Protein AF-A0A813G8Q8-F1 (afdb_monomer_lite)

pLDDT: mean 91.05, std 8.01, range [43.53, 97.5]

Radius of gyration: 14.88 Å; chains: 1; bounding box: 36×34×39 Å

Organism: Polarella glacialis (NCBI:txid89957)

Structure (mmCIF, N/CA/C/O backbone):
data_AF-A0A813G8Q8-F1
#
_entry.id   AF-A0A813G8Q8-F1
#
loop_
_atom_site.group_PDB
_atom_site.id
_atom_site.type_symbol
_atom_site.label_atom_id
_atom_site.label_alt_id
_atom_site.label_comp_id
_atom_site.label_asym_id
_atom_site.label_entity_id
_atom_site.label_seq_id
_atom_site.pdbx_PDB_ins_code
_atom_site.Cartn_x
_atom_site.Cartn_y
_atom_site.Cartn_z
_atom_site.occupancy
_atom_site.B_iso_or_equiv
_atom_site.auth_seq_id
_atom_site.auth_comp_id
_atom_site.auth_asym_id
_atom_site.auth_atom_id
_atom_site.pdbx_PDB_model_num
ATOM 1 N N . MET A 1 1 ? 13.461 7.309 3.892 1.00 77.44 1 MET A N 1
ATOM 2 C CA . MET A 1 1 ? 13.157 6.170 3.001 1.00 77.44 1 MET A CA 1
ATOM 3 C C . MET A 1 1 ? 11.749 5.640 3.260 1.00 77.44 1 MET A C 1
ATOM 5 O O . MET A 1 1 ? 10.892 5.862 2.418 1.00 77.44 1 MET A O 1
ATOM 9 N N . THR A 1 2 ? 11.455 5.130 4.460 1.00 91.75 2 THR A N 1
ATOM 10 C CA . THR A 1 2 ? 10.147 4.544 4.829 1.00 91.75 2 THR A CA 1
ATOM 11 C C . THR A 1 2 ? 8.918 5.426 4.608 1.00 91.75 2 THR A C 1
ATOM 13 O O . THR A 1 2 ? 7.856 4.921 4.261 1.00 91.75 2 THR A O 1
ATOM 16 N N . LEU A 1 3 ? 9.045 6.748 4.755 1.00 95.25 3 LEU A N 1
ATOM 17 C CA . LEU A 1 3 ? 7.950 7.676 4.451 1.00 95.25 3 LEU A CA 1
ATOM 18 C C . LEU A 1 3 ? 7.456 7.538 3.000 1.00 95.25 3 LEU A C 1
ATOM 20 O O . LEU A 1 3 ? 6.253 7.515 2.758 1.00 95.25 3 LEU A O 1
ATOM 24 N N . TRP A 1 4 ? 8.380 7.424 2.042 1.00 92.69 4 TRP A N 1
ATOM 25 C CA . TRP A 1 4 ? 8.048 7.299 0.622 1.00 92.69 4 TRP A CA 1
ATOM 26 C C . TRP A 1 4 ? 7.452 5.929 0.300 1.00 92.69 4 TRP A C 1
ATOM 28 O O . TRP A 1 4 ? 6.519 5.856 -0.492 1.00 92.69 4 TRP A O 1
ATOM 38 N N . GLU A 1 5 ? 7.925 4.867 0.956 1.00 94.25 5 GLU A N 1
ATOM 39 C CA . GLU A 1 5 ? 7.371 3.510 0.832 1.00 94.25 5 GLU A CA 1
ATOM 40 C C . GLU A 1 5 ? 5.928 3.455 1.349 1.00 94.25 5 GLU A C 1
ATOM 42 O O . GLU A 1 5 ? 5.032 2.973 0.658 1.00 94.25 5 GLU A O 1
ATOM 47 N N . ALA A 1 6 ? 5.669 4.035 2.524 1.00 95.94 6 ALA A N 1
ATOM 48 C CA . ALA A 1 6 ? 4.318 4.141 3.063 1.00 95.94 6 ALA A CA 1
ATOM 49 C C . ALA A 1 6 ? 3.407 4.992 2.166 1.00 95.94 6 ALA A C 1
ATOM 51 O O . ALA A 1 6 ? 2.246 4.644 1.954 1.00 95.94 6 ALA A O 1
ATOM 52 N N . MET A 1 7 ? 3.925 6.084 1.595 1.00 94.50 7 MET A N 1
ATOM 53 C CA . MET A 1 7 ? 3.144 6.912 0.677 1.00 94.50 7 MET A CA 1
ATOM 54 C C . MET A 1 7 ? 2.849 6.184 -0.639 1.00 94.50 7 MET A C 1
ATOM 56 O O . MET A 1 7 ? 1.743 6.305 -1.164 1.00 94.50 7 MET A O 1
ATOM 60 N N . ALA A 1 8 ? 3.800 5.405 -1.161 1.00 93.81 8 ALA A N 1
ATOM 61 C CA . ALA A 1 8 ? 3.581 4.554 -2.326 1.00 93.81 8 ALA A CA 1
ATOM 62 C C . ALA A 1 8 ? 2.464 3.532 -2.067 1.00 93.81 8 ALA A C 1
ATOM 64 O O . ALA A 1 8 ? 1.586 3.373 -2.915 1.00 93.81 8 ALA A O 1
ATOM 65 N N . LEU A 1 9 ? 2.439 2.920 -0.877 1.00 95.56 9 LEU A N 1
ATOM 66 C CA . LEU A 1 9 ? 1.370 2.008 -0.462 1.00 95.56 9 LEU A CA 1
ATOM 67 C C . LEU A 1 9 ? 0.011 2.714 -0.361 1.00 95.56 9 LEU A C 1
ATOM 69 O O . LEU A 1 9 ? -0.942 2.250 -0.978 1.00 95.56 9 LEU A O 1
ATOM 73 N N . LEU A 1 10 ? -0.081 3.868 0.312 1.00 95.44 10 LEU A N 1
ATOM 74 C CA . LEU A 1 10 ? -1.325 4.652 0.382 1.00 95.44 10 LEU A CA 1
ATOM 75 C C . LEU A 1 10 ? -1.872 4.988 -1.017 1.00 95.44 10 LEU A C 1
ATOM 77 O O . LEU A 1 10 ? -3.062 4.821 -1.289 1.00 95.44 10 LEU A O 1
ATOM 81 N N . MET A 1 11 ? -1.001 5.450 -1.920 1.00 93.94 11 MET A N 1
ATOM 82 C CA . MET A 1 11 ? -1.389 5.766 -3.297 1.00 93.94 11 MET A CA 1
ATOM 83 C C . MET A 1 11 ? -1.867 4.523 -4.052 1.00 93.94 11 MET A C 1
ATOM 85 O O . MET A 1 11 ? -2.884 4.585 -4.743 1.00 93.94 11 MET A O 1
ATOM 89 N N . ALA A 1 12 ? -1.172 3.394 -3.899 1.00 93.62 12 ALA A N 1
ATOM 90 C CA . ALA A 1 12 ? -1.581 2.132 -4.502 1.00 93.62 12 ALA A CA 1
ATOM 91 C C . ALA A 1 12 ? -2.947 1.670 -3.970 1.00 93.62 12 ALA A C 1
ATOM 93 O O . ALA A 1 12 ? -3.792 1.248 -4.758 1.00 93.62 12 ALA A O 1
ATOM 94 N N . PHE A 1 13 ? -3.198 1.811 -2.666 1.00 94.69 13 PHE A N 1
ATOM 95 C CA . PHE A 1 13 ? -4.466 1.417 -2.055 1.00 94.69 13 PHE A CA 1
ATOM 96 C C . PHE A 1 13 ? -5.632 2.219 -2.617 1.00 94.69 13 PHE A C 1
ATOM 98 O O . PHE A 1 13 ? -6.606 1.646 -3.102 1.00 94.69 13 PHE A O 1
ATOM 105 N N . ARG A 1 14 ? -5.499 3.544 -2.661 1.00 92.81 14 ARG A N 1
ATOM 106 C CA . ARG A 1 14 ? -6.547 4.421 -3.199 1.00 92.81 14 ARG A CA 1
ATOM 107 C C . ARG A 1 14 ? -6.782 4.246 -4.694 1.00 92.81 14 ARG A C 1
ATOM 109 O O . ARG A 1 14 ? -7.908 4.424 -5.14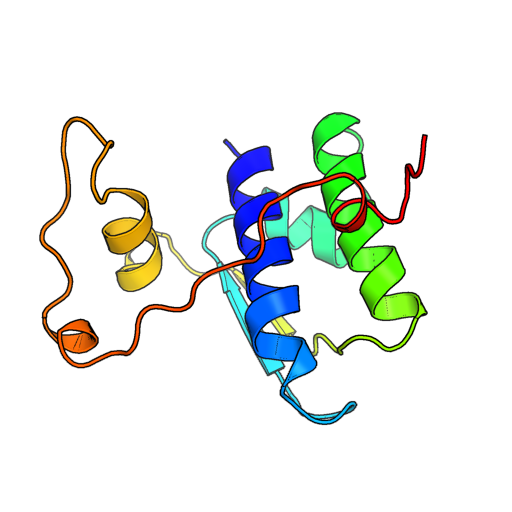9 1.00 92.81 14 ARG A O 1
ATOM 116 N N . ALA A 1 15 ? -5.746 3.899 -5.456 1.00 91.75 15 ALA A N 1
ATOM 117 C CA . ALA A 1 15 ? -5.870 3.686 -6.893 1.00 91.75 15 ALA A CA 1
ATOM 118 C C . ALA A 1 15 ? -6.505 2.342 -7.258 1.00 91.75 15 ALA A C 1
ATOM 120 O O . ALA A 1 15 ? -7.236 2.274 -8.250 1.00 91.75 15 ALA A O 1
ATOM 121 N N . TRP A 1 16 ? -6.204 1.291 -6.490 1.00 92.25 16 TRP A N 1
ATOM 122 C CA . TRP A 1 16 ? -6.553 -0.083 -6.847 1.00 92.25 16 TRP A CA 1
ATOM 123 C C . TRP A 1 16 ? -7.597 -0.707 -5.933 1.00 92.25 16 TRP A C 1
ATOM 125 O O . TRP A 1 16 ? -8.538 -1.306 -6.442 1.00 92.25 16 TRP A O 1
ATOM 135 N N . LEU A 1 17 ? -7.474 -0.570 -4.611 1.00 93.88 17 LEU A N 1
ATOM 136 C CA . LEU A 1 17 ? -8.356 -1.277 -3.678 1.00 93.88 17 LEU A CA 1
ATOM 137 C C . LEU A 1 17 ? -9.790 -0.752 -3.701 1.00 93.88 17 LEU A C 1
ATOM 139 O O . LEU A 1 17 ? -10.724 -1.533 -3.579 1.00 93.88 17 LEU A O 1
ATOM 143 N N . THR A 1 18 ? -9.967 0.540 -3.974 1.00 92.38 18 THR A N 1
ATOM 144 C CA . THR A 1 18 ? -11.280 1.187 -4.154 1.00 92.38 18 THR A CA 1
ATOM 145 C C . THR A 1 18 ? -12.068 0.659 -5.357 1.00 92.38 18 THR A C 1
ATOM 147 O O . THR A 1 18 ? -13.261 0.927 -5.480 1.00 92.38 18 THR A O 1
ATOM 150 N N . ARG A 1 19 ? -11.416 -0.075 -6.269 1.00 91.81 19 ARG A N 1
ATOM 151 C CA . ARG A 1 19 ? -12.050 -0.669 -7.456 1.00 91.81 19 ARG A CA 1
ATOM 152 C C . ARG A 1 19 ? -12.614 -2.062 -7.196 1.00 91.81 19 ARG A C 1
ATOM 154 O O . ARG A 1 19 ? -13.309 -2.595 -8.058 1.00 91.81 19 ARG A O 1
ATOM 161 N N . PHE A 1 20 ? -12.278 -2.666 -6.061 1.00 91.94 20 PHE A N 1
ATOM 162 C CA . PHE A 1 20 ? -12.745 -3.992 -5.686 1.00 91.94 20 PHE A CA 1
ATOM 163 C C . PHE A 1 20 ? -13.890 -3.885 -4.673 1.00 91.94 20 PHE A C 1
ATOM 165 O O . PHE A 1 20 ? -13.935 -2.928 -3.900 1.00 91.94 20 PHE A O 1
ATOM 172 N N . PRO A 1 21 ? -14.828 -4.847 -4.662 1.00 93.31 21 PRO A N 1
ATOM 173 C CA . PRO A 1 21 ? -15.866 -4.876 -3.643 1.00 93.31 21 PRO A CA 1
ATOM 174 C C . PRO A 1 21 ? -15.253 -5.088 -2.253 1.00 93.31 21 PRO A C 1
ATOM 176 O O . PRO A 1 21 ? -14.275 -5.826 -2.100 1.00 93.31 21 PRO A O 1
ATOM 179 N N . LEU A 1 22 ? -15.870 -4.473 -1.242 1.00 93.81 22 LEU A N 1
ATOM 180 C CA . LEU A 1 22 ? -15.535 -4.723 0.161 1.00 93.81 22 LEU A CA 1
ATOM 181 C C 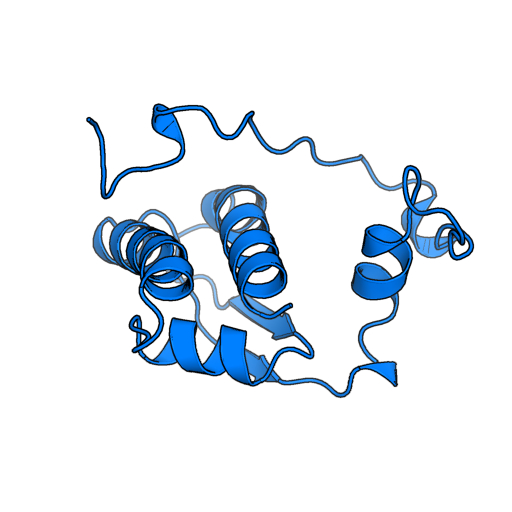. LEU A 1 22 ? -15.677 -6.215 0.487 1.00 93.81 22 LEU A C 1
ATOM 183 O O . LEU A 1 22 ? -16.554 -6.903 -0.043 1.00 93.81 22 LEU A O 1
ATOM 187 N N . GLY A 1 23 ? -14.788 -6.719 1.338 1.00 89.88 23 GLY A N 1
ATOM 188 C CA . GLY A 1 23 ? -14.688 -8.137 1.682 1.00 89.88 23 GLY A CA 1
ATOM 189 C C . GLY A 1 23 ? -13.934 -9.016 0.675 1.00 89.88 23 GLY A C 1
ATOM 190 O O . GLY A 1 23 ? -13.704 -10.190 0.973 1.00 89.88 23 GLY A O 1
ATOM 191 N N . LEU A 1 24 ? -13.501 -8.498 -0.486 1.00 93.00 24 LEU A N 1
ATOM 192 C CA . LEU A 1 24 ? -12.606 -9.257 -1.365 1.00 93.00 24 LEU A CA 1
ATOM 193 C C . LEU A 1 24 ? -11.252 -9.469 -0.676 1.00 93.00 24 LEU A C 1
ATOM 195 O O . LEU A 1 24 ? -10.619 -8.523 -0.213 1.00 93.00 24 LEU A O 1
ATOM 199 N N . ALA A 1 25 ? -10.779 -10.716 -0.661 1.00 93.31 25 ALA A N 1
ATOM 200 C CA . ALA A 1 25 ? -9.486 -11.042 -0.084 1.00 93.31 25 ALA A CA 1
ATOM 201 C C . ALA A 1 25 ? -8.337 -10.457 -0.927 1.00 93.31 25 ALA A C 1
ATOM 203 O O . ALA A 1 25 ? -8.007 -10.997 -1.984 1.00 93.31 25 ALA A O 1
ATOM 204 N N . VAL A 1 26 ? -7.699 -9.382 -0.451 1.00 93.50 26 VAL A N 1
ATOM 205 C CA . VAL A 1 26 ? -6.559 -8.749 -1.131 1.00 93.50 26 VAL A CA 1
ATOM 206 C C . VAL A 1 26 ? -5.282 -8.884 -0.309 1.00 93.50 26 VAL A C 1
ATOM 208 O O . VAL A 1 26 ? -5.239 -8.590 0.889 1.00 93.50 26 VAL A O 1
ATOM 211 N N . ARG A 1 27 ? -4.212 -9.319 -0.983 1.00 95.50 27 ARG A N 1
ATOM 212 C CA . ARG A 1 27 ? -2.863 -9.419 -0.427 1.00 95.50 27 ARG A CA 1
ATOM 213 C C . ARG A 1 27 ? -1.970 -8.321 -0.987 1.00 95.50 27 ARG A C 1
ATOM 215 O O . ARG A 1 27 ? -1.796 -8.221 -2.198 1.00 95.50 27 ARG A O 1
ATOM 222 N N . ILE A 1 28 ? -1.358 -7.556 -0.094 1.00 95.50 28 ILE A N 1
ATOM 223 C CA . ILE A 1 28 ? -0.393 -6.506 -0.409 1.00 95.50 28 ILE A CA 1
ATOM 224 C C . ILE A 1 28 ? 1.006 -7.016 -0.093 1.00 95.50 28 ILE A C 1
ATOM 226 O O . ILE A 1 28 ? 1.248 -7.502 1.011 1.00 95.50 28 ILE A O 1
ATOM 230 N N . LYS A 1 29 ? 1.928 -6.873 -1.047 1.00 96.19 29 LYS A N 1
ATOM 231 C CA . LYS A 1 29 ? 3.330 -7.273 -0.893 1.00 96.19 29 LYS A CA 1
ATOM 232 C C . LYS A 1 29 ? 4.245 -6.054 -0.930 1.00 96.19 29 LYS A C 1
ATOM 234 O O . LYS A 1 29 ? 4.065 -5.187 -1.783 1.00 96.19 29 LYS A O 1
ATOM 239 N N . SER A 1 30 ? 5.219 -5.991 -0.027 1.00 96.00 30 SER A N 1
ATOM 240 C CA . SER A 1 30 ? 6.261 -4.955 -0.023 1.00 96.00 30 SER A CA 1
ATOM 241 C C . SER A 1 30 ? 7.525 -5.462 0.668 1.00 96.00 30 SER A C 1
ATOM 243 O O . SER A 1 30 ? 7.460 -6.311 1.552 1.00 96.00 30 SER A O 1
ATOM 245 N N . ASP A 1 31 ? 8.675 -4.926 0.285 1.00 95.06 31 ASP A N 1
ATOM 246 C CA . ASP A 1 31 ? 9.968 -5.138 0.941 1.00 95.06 31 ASP A CA 1
ATOM 247 C C . ASP A 1 31 ? 10.240 -4.174 2.104 1.00 95.06 31 ASP A C 1
ATOM 249 O O . ASP A 1 31 ? 11.244 -4.299 2.805 1.00 95.06 31 ASP A O 1
ATOM 253 N N . SER A 1 32 ? 9.329 -3.234 2.368 1.00 95.50 32 SER A N 1
ATOM 254 C CA . SER A 1 32 ? 9.452 -2.318 3.496 1.00 95.50 32 SER A CA 1
ATOM 255 C C . SER A 1 32 ? 8.822 -2.894 4.759 1.00 95.50 32 SER A C 1
ATOM 257 O O . SER A 1 32 ? 7.633 -2.708 5.039 1.00 95.50 32 SER A O 1
ATOM 259 N N . HIS A 1 33 ? 9.639 -3.555 5.580 1.00 95.06 33 HIS A N 1
ATOM 260 C CA . HIS A 1 33 ? 9.186 -4.081 6.869 1.00 95.06 33 HIS A CA 1
ATOM 261 C C . HIS A 1 33 ? 8.624 -2.981 7.788 1.00 95.06 33 HIS A C 1
ATOM 263 O O . HIS A 1 33 ? 7.603 -3.174 8.448 1.00 95.06 33 HIS A O 1
ATOM 269 N N . ILE A 1 34 ? 9.258 -1.803 7.807 1.00 95.69 34 ILE A N 1
ATOM 270 C CA . ILE A 1 34 ? 8.837 -0.697 8.676 1.00 95.69 34 ILE A CA 1
ATOM 271 C C . ILE A 1 34 ? 7.521 -0.078 8.186 1.00 95.69 34 ILE A C 1
ATOM 273 O O . ILE A 1 34 ? 6.656 0.207 9.014 1.00 95.69 34 ILE A O 1
ATOM 277 N N . ALA A 1 35 ? 7.324 0.096 6.871 1.00 96.69 35 ALA A N 1
ATOM 278 C CA . ALA A 1 35 ? 6.064 0.636 6.355 1.00 96.69 35 ALA A CA 1
ATOM 279 C C . ALA A 1 35 ? 4.907 -0.343 6.587 1.00 96.69 35 ALA A C 1
ATOM 281 O O . ALA A 1 35 ? 3.873 0.059 7.122 1.00 96.69 35 ALA A O 1
ATOM 282 N N . LEU A 1 36 ? 5.094 -1.630 6.269 1.00 97.19 36 LEU A N 1
ATOM 283 C CA . LEU A 1 36 ? 4.081 -2.658 6.523 1.00 97.19 36 LEU A CA 1
ATOM 284 C C . LEU A 1 36 ? 3.749 -2.769 8.014 1.00 97.19 36 LEU A C 1
ATOM 286 O O . LEU A 1 36 ? 2.576 -2.827 8.373 1.00 97.19 36 LEU A O 1
ATOM 290 N N . GLY A 1 37 ? 4.760 -2.740 8.887 1.00 97.50 37 GLY A N 1
ATOM 291 C CA . GLY A 1 37 ? 4.562 -2.779 10.334 1.00 97.50 37 GLY A CA 1
ATOM 292 C C . GLY A 1 37 ? 3.788 -1.571 10.870 1.00 97.50 37 GLY A C 1
ATOM 293 O O .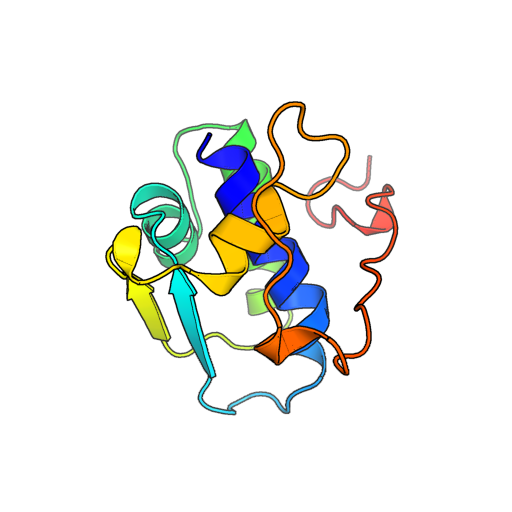 GLY A 1 37 ? 2.939 -1.732 11.746 1.00 97.50 37 GLY A O 1
ATOM 294 N N . ALA A 1 38 ? 4.040 -0.373 10.336 1.00 97.31 38 ALA A N 1
ATOM 295 C CA . ALA A 1 38 ? 3.301 0.830 10.714 1.00 97.31 38 ALA A CA 1
ATOM 296 C C . ALA A 1 38 ? 1.840 0.777 10.237 1.00 97.31 38 ALA A C 1
ATOM 298 O O . ALA A 1 38 ? 0.938 1.114 11.001 1.00 97.31 38 ALA A O 1
ATOM 299 N N . ILE A 1 39 ? 1.595 0.293 9.014 1.00 97.44 39 ILE A N 1
ATOM 300 C CA . ILE A 1 39 ? 0.242 0.108 8.464 1.00 97.44 39 ILE A CA 1
ATOM 301 C C . ILE A 1 39 ? -0.526 -0.949 9.257 1.00 97.44 39 ILE A C 1
ATOM 303 O O . ILE A 1 39 ? -1.668 -0.712 9.626 1.00 97.44 39 ILE A O 1
ATOM 307 N N . LEU A 1 40 ? 0.104 -2.078 9.590 1.00 97.06 40 LEU A N 1
ATOM 308 C CA . LEU A 1 40 ? -0.518 -3.123 10.406 1.00 97.06 40 LEU A CA 1
ATOM 309 C C . LEU A 1 40 ? -0.965 -2.590 11.777 1.00 97.06 40 LEU A C 1
ATOM 311 O O . LEU A 1 40 ? -2.022 -2.962 12.276 1.00 97.06 40 LEU A O 1
ATOM 315 N N . LYS A 1 41 ? -0.165 -1.704 12.381 1.00 97.25 41 LYS A N 1
ATOM 316 C CA . LYS A 1 41 ? -0.474 -1.055 13.666 1.00 97.25 41 LYS A CA 1
ATOM 317 C C . LYS A 1 41 ? -1.381 0.167 13.534 1.00 97.25 41 LYS A C 1
ATOM 319 O O . LYS A 1 41 ? -1.746 0.745 14.558 1.00 97.25 41 LYS A O 1
ATOM 324 N N . LEU A 1 42 ? -1.653 0.612 12.306 1.00 96.88 42 LEU A N 1
ATOM 325 C CA . LEU A 1 42 ? -2.323 1.875 11.988 1.00 96.88 42 LEU A CA 1
ATOM 326 C C . LEU A 1 42 ? -1.762 3.076 12.772 1.00 96.88 42 LEU A C 1
ATOM 328 O O . LEU A 1 42 ? -2.475 4.023 13.093 1.00 96.88 42 LEU A O 1
ATOM 332 N N . SER A 1 43 ? -0.468 3.031 13.095 1.00 96.75 43 SER A N 1
ATOM 333 C CA . SER A 1 43 ? 0.216 4.055 13.879 1.00 96.75 43 SER A CA 1
ATOM 334 C C . SER A 1 43 ? 1.732 3.978 13.707 1.00 96.75 43 SER A C 1
ATOM 336 O O . SER A 1 43 ? 2.305 2.936 13.379 1.00 96.75 43 SER A O 1
ATOM 338 N N . SER A 1 44 ? 2.403 5.103 13.941 1.00 96.50 44 SER A N 1
ATOM 339 C CA . SER A 1 44 ? 3.861 5.205 13.935 1.00 96.50 44 SER A CA 1
ATOM 340 C C . SER A 1 44 ? 4.337 6.242 14.960 1.00 96.50 44 SER A C 1
ATOM 342 O O . SER A 1 44 ? 3.725 7.303 15.070 1.00 96.50 44 SER A O 1
ATOM 344 N N . PRO A 1 45 ? 5.464 6.005 15.660 1.00 94.25 45 PRO A N 1
ATOM 345 C CA . PRO A 1 45 ? 6.068 7.008 16.538 1.00 94.25 45 PRO A CA 1
ATOM 346 C C . PRO A 1 45 ? 6.686 8.181 15.760 1.00 94.25 45 PRO A C 1
ATOM 348 O O . PRO A 1 45 ? 6.835 9.271 16.302 1.00 94.25 45 PRO A O 1
ATOM 351 N N . SER A 1 46 ? 7.047 7.983 14.487 1.00 95.94 46 SER A N 1
ATOM 352 C CA . SER A 1 46 ? 7.499 9.068 13.611 1.00 95.94 46 SER A CA 1
ATOM 353 C C . SER A 1 46 ? 6.295 9.902 13.156 1.00 95.94 46 SER A C 1
ATOM 355 O O . SER A 1 46 ? 5.438 9.337 12.468 1.00 95.94 46 SER A O 1
ATOM 357 N N . PRO A 1 47 ? 6.234 11.219 13.456 1.00 94.44 47 PRO A N 1
ATOM 358 C CA . PRO A 1 47 ? 5.080 12.058 13.126 1.00 94.44 47 PRO A CA 1
ATOM 359 C C . PRO A 1 47 ? 4.750 12.088 11.630 1.00 94.44 47 PRO A C 1
ATOM 361 O O . PRO A 1 47 ? 3.596 11.914 11.257 1.00 94.44 47 PRO A O 1
ATOM 364 N N . LEU A 1 48 ? 5.761 12.228 10.764 1.00 94.12 48 LEU A N 1
ATOM 365 C CA . LEU A 1 48 ? 5.560 12.293 9.311 1.00 94.12 48 LEU A CA 1
ATOM 366 C C . LEU A 1 48 ? 5.022 10.977 8.740 1.00 94.12 48 LEU A C 1
ATOM 368 O O . LEU A 1 48 ? 4.106 10.982 7.921 1.00 94.12 48 LEU A O 1
ATOM 372 N N . LEU A 1 49 ? 5.571 9.842 9.181 1.00 95.69 49 LEU A N 1
ATOM 373 C CA . LEU A 1 49 ? 5.062 8.530 8.781 1.00 95.69 49 LEU A CA 1
ATOM 374 C C . LEU A 1 49 ? 3.648 8.308 9.332 1.00 95.69 49 LEU A C 1
ATOM 376 O O . LEU A 1 49 ? 2.792 7.771 8.633 1.00 95.69 49 LEU A O 1
ATOM 380 N N . ASN A 1 50 ? 3.386 8.770 10.556 1.00 96.00 50 ASN A N 1
ATOM 381 C CA . ASN A 1 50 ? 2.074 8.668 11.179 1.00 96.00 50 ASN A CA 1
ATOM 382 C C . ASN A 1 50 ? 1.009 9.465 10.417 1.00 96.00 50 ASN A C 1
ATOM 384 O O . ASN A 1 50 ? -0.121 9.000 10.324 1.00 96.00 50 ASN A O 1
ATOM 388 N N . THR A 1 51 ? 1.359 10.603 9.806 1.00 94.44 51 THR A N 1
ATOM 389 C CA . THR A 1 51 ? 0.453 11.337 8.907 1.00 94.44 51 THR A CA 1
ATOM 390 C C . THR A 1 51 ? -0.036 10.452 7.762 1.00 94.44 51 THR A C 1
ATOM 392 O O . THR A 1 51 ? -1.235 10.384 7.515 1.00 94.44 51 THR A O 1
ATOM 395 N N . VAL A 1 52 ? 0.866 9.717 7.104 1.00 95.81 52 VAL A N 1
ATOM 396 C CA . VAL A 1 52 ? 0.508 8.813 5.996 1.00 95.81 52 VAL A CA 1
ATOM 397 C C . VAL A 1 52 ? -0.304 7.617 6.488 1.00 95.81 52 VAL A C 1
ATOM 399 O O . VAL A 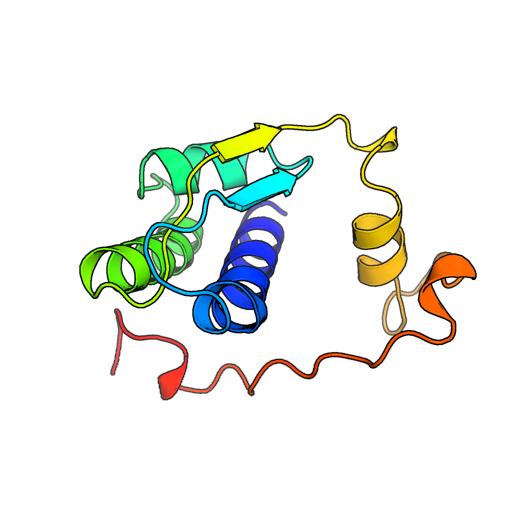1 52 ? -1.307 7.250 5.885 1.00 95.81 52 VAL A O 1
ATOM 402 N N . VAL A 1 53 ? 0.106 7.004 7.596 1.00 96.81 53 VAL A N 1
ATOM 403 C CA . VAL A 1 53 ? -0.579 5.823 8.136 1.00 96.81 53 VAL A CA 1
ATOM 404 C C . VAL A 1 53 ? -1.977 6.170 8.657 1.00 96.81 53 VAL A C 1
ATOM 406 O O . VAL A 1 53 ? -2.904 5.379 8.495 1.00 96.81 53 VAL A O 1
ATOM 409 N N . ARG A 1 54 ? -2.166 7.374 9.208 1.00 95.94 54 ARG A N 1
ATOM 410 C CA . ARG A 1 54 ? -3.480 7.871 9.631 1.00 95.94 54 ARG A CA 1
ATOM 411 C C . ARG A 1 54 ? -4.452 7.994 8.459 1.00 95.94 54 ARG A C 1
ATOM 413 O O . ARG A 1 54 ? -5.627 7.699 8.640 1.00 95.94 54 ARG A O 1
ATOM 420 N N . GLU A 1 55 ? -3.987 8.373 7.269 1.00 96.25 55 GLU A N 1
ATOM 421 C CA . GLU A 1 55 ? -4.826 8.363 6.060 1.00 96.25 55 GLU A CA 1
ATOM 422 C C . GLU A 1 55 ? -5.326 6.956 5.728 1.00 96.25 55 GLU A C 1
ATOM 424 O O . GLU A 1 55 ? -6.514 6.775 5.470 1.00 96.25 55 GLU A O 1
ATOM 429 N N . ILE A 1 56 ? -4.445 5.952 5.803 1.00 96.19 56 ILE A N 1
ATOM 430 C CA . ILE A 1 56 ? -4.819 4.547 5.583 1.00 96.19 56 ILE A CA 1
ATOM 431 C C . ILE A 1 56 ? -5.839 4.102 6.638 1.00 96.19 56 ILE A C 1
ATOM 433 O O . ILE A 1 56 ? -6.850 3.491 6.303 1.00 96.19 56 ILE A O 1
ATOM 437 N N . ALA A 1 57 ? -5.625 4.458 7.907 1.00 96.56 57 ALA A N 1
ATOM 438 C CA . ALA A 1 57 ? -6.564 4.152 8.985 1.00 96.56 57 ALA A CA 1
ATOM 439 C C . ALA A 1 57 ? -7.948 4.782 8.753 1.00 96.56 57 ALA A C 1
ATOM 441 O O . ALA A 1 57 ? -8.967 4.121 8.954 1.00 96.56 57 ALA A O 1
ATOM 442 N N . LEU A 1 58 ? -7.995 6.035 8.290 1.00 95.69 58 LEU A N 1
ATOM 443 C CA . LEU A 1 58 ? -9.246 6.716 7.950 1.00 95.69 58 LEU A CA 1
ATOM 444 C C . LEU A 1 58 ? -9.958 6.038 6.777 1.00 95.69 58 LEU A C 1
ATOM 446 O O . LEU A 1 58 ? -11.169 5.816 6.842 1.00 95.69 58 LEU A O 1
ATOM 450 N N . ASP A 1 59 ? -9.223 5.673 5.730 1.00 95.12 59 ASP A N 1
ATOM 451 C CA . ASP A 1 59 ? -9.781 4.973 4.575 1.00 95.12 59 ASP A CA 1
ATOM 452 C C . ASP A 1 59 ? -10.407 3.631 4.974 1.00 95.12 59 ASP A C 1
ATOM 454 O O . ASP A 1 59 ? -11.568 3.392 4.636 1.00 95.12 59 ASP A O 1
ATOM 458 N N . LEU A 1 60 ? -9.699 2.824 5.772 1.00 95.06 60 LEU A N 1
ATOM 459 C CA . LEU A 1 60 ? -10.213 1.561 6.311 1.00 95.06 60 LEU A CA 1
ATOM 460 C C . LEU A 1 60 ? -11.448 1.787 7.197 1.00 95.06 60 LEU A C 1
ATOM 462 O O . LEU A 1 60 ? -12.479 1.154 6.996 1.00 95.06 60 LEU A O 1
ATOM 466 N N . SER A 1 61 ? -11.394 2.743 8.133 1.00 95.00 61 SER A N 1
ATOM 467 C CA . SER A 1 61 ? -12.518 3.022 9.048 1.00 95.00 61 SER A CA 1
ATOM 468 C C . SER A 1 61 ? -13.778 3.531 8.343 1.00 95.00 61 SER A C 1
ATOM 470 O O . SER A 1 61 ? -14.886 3.341 8.836 1.00 95.00 61 SER A O 1
ATOM 472 N N . SER A 1 62 ? -13.609 4.179 7.189 1.00 94.19 62 SER A N 1
ATOM 473 C CA . SER A 1 62 ? -14.717 4.680 6.373 1.00 94.19 62 SER A CA 1
ATOM 474 C C . SER A 1 62 ? -15.237 3.651 5.371 1.00 94.19 62 SER A C 1
ATOM 476 O O . SER A 1 62 ? -16.141 3.974 4.606 1.00 94.19 62 SER A O 1
ATOM 478 N N . GLY A 1 63 ? -14.664 2.441 5.348 1.00 94.44 63 GLY A N 1
ATOM 479 C CA . GLY A 1 63 ? -15.028 1.400 4.392 1.00 94.44 63 GLY A CA 1
ATOM 480 C C . GLY A 1 63 ? -14.696 1.780 2.949 1.00 94.44 63 GLY A C 1
ATOM 481 O O . GLY A 1 63 ? -15.431 1.421 2.037 1.00 94.44 63 GLY A O 1
ATOM 482 N N . SER A 1 64 ? -13.624 2.550 2.723 1.00 94.06 64 SER A N 1
ATOM 483 C CA . SER A 1 64 ? -13.200 2.908 1.357 1.00 94.06 64 SER A CA 1
ATOM 484 C C . SER A 1 64 ? -12.591 1.715 0.610 1.00 94.06 64 SER A C 1
ATOM 486 O O . SER A 1 64 ? -12.658 1.653 -0.615 1.00 94.06 64 SER A O 1
ATOM 488 N N . TYR A 1 65 ? -11.959 0.802 1.348 1.00 95.12 65 TYR A N 1
ATOM 489 C CA . TYR A 1 65 ? -11.410 -0.469 0.884 1.00 95.12 65 TYR A CA 1
ATOM 490 C C . TYR A 1 65 ? -11.067 -1.354 2.088 1.00 95.12 65 TYR A C 1
ATOM 492 O O . TYR A 1 65 ? -10.971 -0.852 3.206 1.00 95.12 65 TYR A O 1
ATOM 500 N N . ASP A 1 66 ? -10.788 -2.635 1.834 1.00 93.94 66 ASP A N 1
ATOM 501 C CA . ASP A 1 66 ? -10.282 -3.583 2.828 1.00 93.94 66 ASP A CA 1
ATOM 502 C C . ASP A 1 66 ? -8.873 -4.077 2.476 1.00 93.94 66 ASP A C 1
ATOM 504 O O . ASP A 1 66 ? -8.489 -4.176 1.307 1.00 93.94 66 ASP A O 1
ATOM 508 N N . ILE A 1 67 ? -8.098 -4.423 3.506 1.00 94.12 67 ILE A N 1
ATOM 509 C CA . ILE A 1 67 ? -6.799 -5.089 3.374 1.00 94.12 67 ILE A CA 1
ATOM 510 C C . ILE A 1 67 ? -6.870 -6.400 4.148 1.00 94.12 67 ILE A C 1
ATOM 512 O O . ILE A 1 67 ? -7.111 -6.396 5.352 1.00 94.12 67 ILE A O 1
ATOM 516 N N . SER A 1 68 ? -6.628 -7.522 3.471 1.00 93.94 68 SER A N 1
ATOM 517 C CA . SER A 1 68 ? -6.738 -8.844 4.099 1.00 93.94 68 SER A CA 1
ATOM 518 C C . SER A 1 68 ? -5.397 -9.366 4.592 1.00 93.94 68 SER A C 1
ATOM 520 O O . SER A 1 68 ? -5.318 -9.962 5.662 1.00 93.94 68 SER A O 1
ATOM 522 N N . VAL A 1 69 ? -4.333 -9.167 3.809 1.00 96.12 69 VAL A N 1
ATOM 523 C CA . VAL A 1 69 ? -2.991 -9.654 4.148 1.00 96.12 69 VAL A CA 1
ATOM 524 C C . VAL A 1 69 ? -1.942 -8.614 3.774 1.00 96.12 69 VAL A C 1
ATOM 526 O O . VAL A 1 69 ? -1.881 -8.172 2.628 1.00 96.12 69 VAL A O 1
ATOM 529 N N . LEU A 1 70 ? -1.079 -8.283 4.733 1.00 96.94 70 LEU A N 1
ATOM 530 C CA . LEU A 1 70 ? 0.166 -7.547 4.518 1.00 96.94 70 LEU A CA 1
ATOM 531 C C . LEU A 1 70 ? 1.320 -8.555 4.561 1.00 96.94 70 LEU A C 1
ATOM 533 O O . LEU A 1 70 ? 1.561 -9.179 5.592 1.00 96.94 70 LEU A O 1
ATOM 537 N N . GLU A 1 71 ? 2.012 -8.740 3.441 1.00 96.81 71 GLU A N 1
ATOM 538 C CA . GLU A 1 71 ? 3.110 -9.696 3.300 1.00 96.81 71 GLU A CA 1
ATOM 539 C C . GLU A 1 71 ? 4.422 -8.950 3.048 1.00 96.81 71 GLU A C 1
ATOM 541 O O . GLU A 1 71 ? 4.580 -8.243 2.050 1.00 96.81 71 GLU A O 1
ATOM 546 N N . HIS A 1 72 ? 5.383 -9.136 3.950 1.00 96.62 72 HIS A N 1
ATOM 547 C CA . HIS A 1 72 ? 6.747 -8.697 3.701 1.00 96.62 72 HIS A CA 1
ATOM 548 C C . HIS A 1 72 ? 7.445 -9.672 2.750 1.00 96.62 72 HIS A C 1
ATOM 550 O O . HIS A 1 72 ? 7.469 -10.875 3.015 1.00 96.62 72 HIS A O 1
ATOM 556 N N . ILE A 1 73 ? 8.055 -9.154 1.686 1.00 95.88 73 ILE A N 1
ATOM 557 C CA . ILE A 1 73 ? 8.827 -9.939 0.717 1.00 95.88 73 ILE A CA 1
ATOM 558 C C . ILE A 1 73 ? 10.288 -9.474 0.667 1.00 95.88 73 ILE A C 1
ATOM 560 O O . ILE A 1 73 ? 10.560 -8.298 0.880 1.00 95.88 73 ILE A O 1
ATOM 564 N N . PRO A 1 74 ? 11.263 -10.348 0.367 1.00 92.50 74 PRO A N 1
ATOM 565 C CA . PRO A 1 74 ? 12.642 -9.912 0.158 1.00 92.50 74 PRO A CA 1
ATOM 566 C C . PRO A 1 74 ? 12.752 -8.922 -1.011 1.00 92.50 74 PRO A C 1
ATOM 568 O O . PRO A 1 74 ? 12.162 -9.157 -2.066 1.00 92.50 74 PRO A O 1
ATOM 571 N N . GLY A 1 75 ? 13.573 -7.876 -0.878 1.00 87.69 75 GLY A N 1
ATOM 572 C CA . GLY A 1 75 ? 13.735 -6.843 -1.916 1.00 87.69 75 GLY A CA 1
ATOM 573 C C . GLY A 1 75 ? 14.142 -7.383 -3.293 1.00 87.69 75 GLY A C 1
ATOM 574 O O . GLY A 1 75 ? 13.682 -6.884 -4.313 1.00 87.69 75 GLY A O 1
ATOM 575 N N . VAL A 1 76 ? 14.905 -8.483 -3.346 1.00 86.75 76 VAL A N 1
ATOM 576 C CA . VAL A 1 76 ? 15.257 -9.163 -4.610 1.00 86.75 76 VAL A CA 1
ATOM 577 C C . VAL A 1 76 ? 14.031 -9.668 -5.384 1.00 86.75 76 VAL A C 1
ATOM 579 O O . VAL A 1 76 ? 14.065 -9.764 -6.606 1.00 86.75 76 VAL A O 1
ATOM 582 N N . THR A 1 77 ? 12.930 -9.956 -4.686 1.00 90.94 77 THR A N 1
ATOM 583 C CA . THR A 1 77 ? 11.661 -10.389 -5.292 1.00 90.94 77 THR A CA 1
ATOM 584 C C . THR A 1 77 ? 10.726 -9.222 -5.622 1.00 90.94 77 THR A C 1
ATOM 586 O O . THR A 1 77 ? 9.737 -9.410 -6.327 1.00 90.94 77 THR A O 1
ATOM 589 N N . ASN A 1 78 ? 11.049 -8.001 -5.180 1.00 91.69 78 ASN A N 1
ATOM 590 C CA . ASN A 1 78 ? 10.264 -6.786 -5.410 1.00 91.69 78 ASN A CA 1
ATOM 591 C C . ASN A 1 78 ? 10.600 -6.122 -6.764 1.00 91.69 78 ASN A C 1
ATOM 593 O O . ASN A 1 78 ? 10.764 -4.906 -6.864 1.00 91.69 78 ASN A O 1
ATOM 597 N N . PHE A 1 79 ? 10.736 -6.938 -7.815 1.00 92.00 79 PHE A N 1
ATOM 598 C CA . PHE A 1 79 ? 11.323 -6.536 -9.097 1.00 92.00 79 PHE A CA 1
ATOM 599 C C . PHE A 1 79 ? 10.563 -5.398 -9.790 1.00 92.00 79 PHE A C 1
ATOM 601 O O . PHE A 1 79 ? 11.158 -4.366 -10.099 1.00 92.00 79 PHE A O 1
ATOM 608 N N . PHE A 1 80 ? 9.253 -5.558 -10.022 1.00 93.56 80 PHE A N 1
ATOM 609 C CA . PHE A 1 80 ? 8.485 -4.547 -10.757 1.00 93.56 80 PHE A CA 1
ATOM 610 C C . PHE A 1 80 ? 8.409 -3.212 -10.006 1.00 93.56 80 PHE A C 1
ATOM 612 O O . PHE A 1 80 ? 8.710 -2.188 -10.622 1.00 93.56 80 PHE A O 1
ATOM 619 N N . PRO A 1 81 ? 8.064 -3.166 -8.701 1.00 92.19 81 PRO A N 1
ATOM 620 C CA . PRO A 1 81 ? 8.012 -1.896 -7.982 1.00 92.19 81 PRO A CA 1
ATOM 621 C C . PRO A 1 81 ? 9.376 -1.205 -7.883 1.00 92.19 81 PRO A C 1
ATOM 623 O O . PRO A 1 81 ? 9.440 0.007 -8.090 1.00 92.19 81 PRO A O 1
ATOM 626 N N . ASP A 1 82 ? 10.469 -1.943 -7.648 1.00 91.44 82 ASP A N 1
ATOM 627 C CA . ASP A 1 82 ? 11.816 -1.356 -7.611 1.00 91.44 82 ASP A CA 1
ATOM 628 C C . ASP A 1 82 ? 12.222 -0.789 -8.984 1.00 91.44 82 ASP A C 1
ATOM 630 O O . ASP A 1 82 ? 12.648 0.367 -9.059 1.00 91.44 82 ASP A O 1
ATOM 634 N N . ALA A 1 83 ? 12.005 -1.526 -10.080 1.00 92.31 83 ALA A N 1
ATOM 635 C CA . ALA A 1 83 ? 12.296 -1.038 -11.431 1.00 92.31 83 ALA A CA 1
ATOM 636 C C . ALA A 1 83 ? 11.464 0.204 -11.800 1.00 92.31 83 ALA A C 1
ATOM 638 O O . ALA A 1 83 ? 11.999 1.173 -12.348 1.00 92.31 83 ALA A O 1
ATOM 639 N N . LEU A 1 84 ? 10.169 0.214 -11.461 1.00 92.06 84 LEU A N 1
ATOM 640 C CA . LEU A 1 84 ? 9.276 1.347 -11.718 1.00 92.06 84 LEU A CA 1
ATOM 641 C C . LEU A 1 84 ? 9.618 2.578 -10.865 1.00 92.06 84 LEU A C 1
ATOM 643 O O . LEU A 1 84 ? 9.509 3.704 -11.349 1.00 92.06 84 LEU A O 1
ATOM 647 N N . SER A 1 85 ? 10.064 2.384 -9.621 1.00 89.81 85 SER A N 1
ATOM 648 C CA . SER A 1 85 ? 10.446 3.484 -8.720 1.00 89.81 85 SER A CA 1
ATOM 649 C C . SER A 1 85 ? 11.688 4.256 -9.183 1.00 89.81 85 SER A C 1
ATOM 651 O O . SER A 1 85 ? 11.891 5.400 -8.780 1.00 89.81 85 SER A O 1
ATOM 653 N N . ARG A 1 86 ? 12.497 3.644 -10.056 1.00 90.69 86 ARG A N 1
ATOM 654 C CA . ARG A 1 86 ? 13.728 4.212 -10.622 1.00 90.69 86 ARG A CA 1
ATOM 655 C C . ARG A 1 86 ? 13.537 4.770 -12.026 1.00 90.69 86 ARG A C 1
ATOM 657 O O . ARG A 1 86 ? 14.510 5.139 -12.662 1.00 90.69 86 ARG A O 1
ATOM 664 N N . GLN A 1 87 ? 12.316 4.830 -12.548 1.00 91.75 87 GLN A N 1
ATOM 665 C CA . GLN A 1 87 ? 12.097 5.491 -13.834 1.00 91.75 87 GLN A CA 1
ATOM 666 C C . GLN A 1 87 ? 12.420 6.998 -13.724 1.00 91.75 87 GLN A C 1
ATOM 668 O O . GLN A 1 87 ? 12.417 7.546 -12.613 1.00 91.75 87 GLN A O 1
ATOM 673 N N . PRO A 1 88 ? 12.726 7.690 -14.841 1.00 85.75 88 PRO A N 1
ATOM 674 C CA . PRO A 1 88 ? 13.004 9.125 -14.831 1.00 85.75 88 PRO A CA 1
ATOM 675 C C . PRO A 1 88 ? 11.958 9.906 -14.014 1.00 85.75 88 PRO A C 1
ATOM 677 O O . PRO A 1 88 ? 10.760 9.624 -14.133 1.00 85.75 88 PRO A O 1
ATOM 680 N N . PRO A 1 89 ? 12.380 10.860 -13.162 1.00 84.44 89 PRO 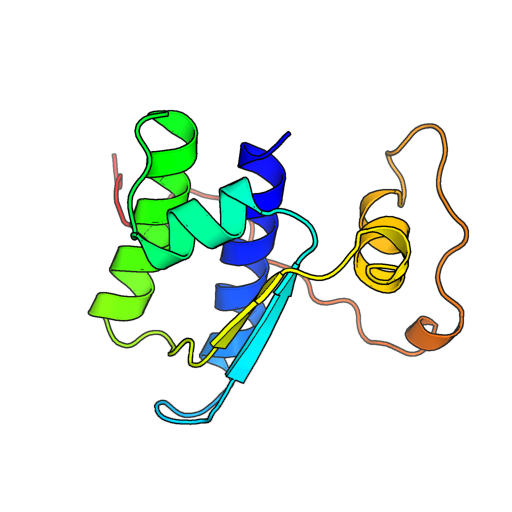A N 1
ATOM 681 C CA . PRO A 1 89 ? 13.648 11.599 -13.212 1.00 84.44 89 PRO A CA 1
ATOM 682 C C . PRO A 1 89 ? 14.806 11.009 -12.379 1.00 84.44 89 PRO A C 1
ATOM 684 O O . PRO A 1 89 ? 15.742 11.736 -12.053 1.00 84.44 89 PRO A O 1
ATOM 687 N N . CYS A 1 90 ? 14.770 9.726 -11.996 1.00 86.00 90 CYS A N 1
ATOM 688 C CA . CYS A 1 90 ? 15.909 9.101 -11.315 1.00 86.00 90 CYS A CA 1
ATOM 689 C C . CYS A 1 90 ? 17.197 9.200 -12.172 1.00 86.00 90 CYS A C 1
ATOM 691 O O . CYS A 1 90 ? 17.128 8.875 -13.359 1.00 86.00 90 CYS A O 1
ATOM 693 N N . PRO A 1 91 ? 18.353 9.617 -11.609 1.00 85.81 91 PRO A N 1
ATOM 694 C CA . PRO A 1 91 ? 19.600 9.775 -12.370 1.00 85.81 91 PRO A CA 1
ATOM 695 C C . PRO A 1 91 ? 20.139 8.484 -12.998 1.00 85.81 91 PRO A C 1
ATOM 697 O O . PRO A 1 91 ? 20.798 8.548 -14.030 1.00 85.81 91 PRO A O 1
ATOM 700 N N . ASP A 1 92 ? 19.861 7.333 -12.381 1.00 87.25 92 ASP A N 1
ATOM 701 C CA . ASP A 1 92 ? 20.300 6.008 -12.835 1.00 87.25 92 ASP A CA 1
ATOM 702 C C . ASP A 1 92 ? 19.084 5.074 -12.977 1.00 87.25 92 ASP A C 1
ATOM 704 O O . ASP A 1 92 ? 18.737 4.333 -12.044 1.00 87.25 92 ASP A O 1
ATOM 708 N N . PRO A 1 93 ? 18.339 5.180 -14.094 1.00 88.44 93 PRO A N 1
ATOM 709 C CA . PRO A 1 93 ? 17.106 4.441 -14.262 1.00 88.44 93 PRO A CA 1
ATOM 710 C C . PRO A 1 93 ? 17.358 2.977 -14.610 1.00 88.44 93 PRO A C 1
ATOM 712 O O . PRO A 1 93 ? 18.111 2.645 -15.524 1.00 88.44 93 PRO A O 1
ATOM 715 N N . LYS A 1 94 ? 16.644 2.078 -13.926 1.00 89.81 94 LYS A N 1
ATOM 716 C CA . LYS A 1 94 ? 16.597 0.668 -14.327 1.00 89.81 94 LYS A CA 1
ATOM 717 C C . LYS A 1 94 ? 15.847 0.510 -15.655 1.00 89.81 94 LYS A C 1
ATOM 719 O O . LYS A 1 94 ? 14.918 1.283 -15.915 1.00 89.81 94 LYS A O 1
ATOM 724 N N . PRO A 1 95 ? 16.178 -0.520 -16.460 1.00 91.00 95 PRO A N 1
ATOM 725 C CA . PRO A 1 95 ? 15.394 -0.864 -17.638 1.00 91.00 95 PRO A CA 1
ATOM 726 C C . PRO A 1 95 ? 13.914 -1.003 -17.287 1.00 91.00 95 PRO A C 1
ATOM 728 O O . PRO A 1 95 ? 13.562 -1.587 -16.258 1.00 91.00 95 PRO A O 1
ATOM 731 N N . PHE A 1 96 ? 13.050 -0.455 -18.137 1.00 92.00 96 PHE A N 1
ATOM 732 C CA . PHE A 1 96 ? 11.615 -0.623 -17.967 1.00 92.00 96 PHE A CA 1
ATOM 733 C C . PHE A 1 96 ? 11.255 -2.113 -18.138 1.00 92.00 96 PHE A C 1
ATOM 735 O O . PHE A 1 96 ? 11.681 -2.710 -19.131 1.00 92.00 96 PHE A O 1
ATOM 742 N N . PRO A 1 97 ? 10.491 -2.727 -17.213 1.00 93.50 97 PRO A N 1
ATOM 743 C CA . PRO A 1 97 ? 10.116 -4.136 -17.320 1.00 93.50 97 PRO A CA 1
ATOM 744 C C . PRO A 1 97 ? 9.311 -4.409 -18.594 1.00 93.50 97 PRO A C 1
ATOM 746 O O . PRO A 1 97 ? 8.244 -3.823 -18.799 1.00 93.50 97 PRO A O 1
ATOM 749 N N . VAL A 1 98 ? 9.805 -5.305 -19.450 1.00 93.62 98 VAL A N 1
ATOM 750 C CA . VAL A 1 98 ? 9.159 -5.635 -20.732 1.00 93.62 98 VAL A CA 1
ATOM 751 C C . VAL A 1 98 ? 7.778 -6.258 -20.525 1.00 93.62 98 VAL A C 1
ATOM 753 O O . VAL A 1 98 ? 6.871 -6.050 -21.328 1.00 93.62 98 VAL A O 1
ATOM 756 N N . GLU A 1 99 ? 7.581 -6.940 -19.399 1.00 94.44 99 GLU A N 1
ATOM 757 C CA . GLU A 1 99 ? 6.313 -7.534 -18.978 1.00 94.44 99 GLU A CA 1
ATOM 758 C C . GLU A 1 99 ? 5.212 -6.480 -18.784 1.00 94.44 99 GLU A C 1
ATOM 760 O O . GLU A 1 99 ? 4.028 -6.800 -18.853 1.00 94.44 99 GLU A O 1
ATOM 765 N N . LEU A 1 100 ? 5.593 -5.218 -18.563 1.00 93.12 100 LEU A N 1
ATOM 766 C CA . LEU A 1 100 ? 4.678 -4.090 -18.400 1.00 93.12 100 LEU A CA 1
ATOM 767 C C . LEU A 1 100 ? 4.571 -3.220 -19.661 1.00 93.12 100 LEU A C 1
ATOM 769 O O . LEU A 1 100 ? 3.907 -2.186 -19.619 1.00 93.12 100 LEU A O 1
ATOM 773 N N . ALA A 1 101 ? 5.202 -3.600 -20.779 1.00 91.06 101 ALA A N 1
ATOM 774 C CA . ALA A 1 101 ? 5.271 -2.767 -21.986 1.00 91.06 101 ALA A CA 1
ATOM 775 C C . ALA A 1 101 ? 3.892 -2.440 -22.585 1.00 91.06 101 ALA A C 1
ATOM 777 O O . ALA A 1 101 ? 3.704 -1.372 -23.163 1.00 91.06 101 ALA A O 1
ATOM 778 N N . THR A 1 102 ? 2.920 -3.339 -22.425 1.00 92.62 102 THR A N 1
ATOM 779 C CA . THR A 1 102 ? 1.534 -3.163 -22.890 1.00 92.62 102 THR A CA 1
ATOM 780 C C . THR A 1 102 ? 0.577 -2.744 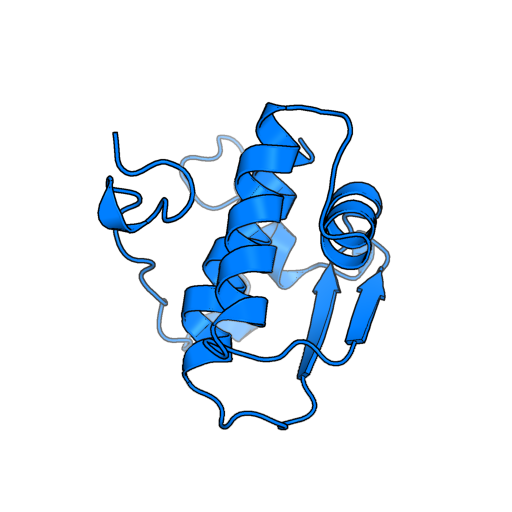-21.773 1.00 92.62 102 THR A C 1
ATOM 782 O O . THR A 1 102 ? -0.624 -2.602 -22.008 1.00 92.62 102 THR A O 1
ATOM 785 N N . ALA A 1 103 ? 1.077 -2.550 -20.549 1.00 91.44 103 ALA A N 1
ATOM 786 C CA . ALA A 1 103 ? 0.246 -2.183 -19.415 1.00 91.44 103 ALA A CA 1
ATOM 787 C C . ALA A 1 103 ? -0.184 -0.712 -19.498 1.00 91.44 103 ALA A C 1
ATOM 789 O O . ALA A 1 103 ? 0.610 0.186 -19.781 1.00 91.44 103 ALA A O 1
ATOM 790 N N . ASN A 1 104 ? -1.449 -0.448 -19.170 1.00 90.00 104 ASN A N 1
ATOM 791 C CA . ASN A 1 104 ? -1.942 0.919 -19.054 1.00 90.00 104 ASN A CA 1
ATOM 792 C C . ASN A 1 104 ? -1.340 1.594 -17.818 1.00 90.00 104 ASN A C 1
ATOM 794 O O . ASN A 1 104 ? -1.481 1.104 -16.693 1.00 90.00 104 ASN A O 1
ATOM 798 N N . ARG A 1 105 ? -0.711 2.757 -18.014 1.00 88.44 105 ARG A N 1
ATOM 799 C CA . ARG A 1 105 ? -0.191 3.561 -16.905 1.00 88.44 105 ARG A CA 1
ATOM 800 C C . ARG A 1 105 ? -1.352 4.085 -16.062 1.00 88.44 105 ARG A C 1
ATOM 802 O O . ARG A 1 105 ? -2.189 4.847 -16.539 1.00 88.44 105 ARG A O 1
ATOM 809 N N . ALA A 1 106 ? -1.369 3.711 -14.786 1.00 87.00 106 ALA A N 1
ATOM 810 C CA . ALA A 1 106 ? -2.261 4.321 -13.815 1.00 87.00 106 ALA A CA 1
ATOM 811 C C . ALA A 1 106 ? -1.741 5.717 -13.445 1.00 87.00 106 ALA A C 1
ATOM 813 O O . ALA A 1 106 ? -0.590 5.872 -13.031 1.00 87.00 106 ALA A O 1
ATOM 814 N N . PHE A 1 107 ? -2.597 6.728 -13.576 1.00 80.94 107 PHE A N 1
ATOM 815 C CA . PHE A 1 107 ? -2.319 8.074 -13.091 1.00 80.94 107 PHE A CA 1
ATOM 816 C C . PHE A 1 107 ? -2.985 8.253 -11.731 1.00 80.94 107 PHE A C 1
ATOM 818 O O . PHE A 1 107 ? -4.204 8.153 -11.604 1.00 80.94 107 PHE A O 1
ATOM 825 N N . ILE A 1 108 ? -2.166 8.480 -10.706 1.00 78.94 108 ILE A N 1
ATOM 826 C CA . ILE A 1 108 ? -2.651 8.793 -9.364 1.00 78.94 108 ILE A CA 1
ATOM 827 C C . ILE A 1 108 ? -3.072 10.269 -9.357 1.00 78.94 108 ILE A C 1
ATOM 829 O O . ILE A 1 108 ? -2.301 11.096 -9.857 1.00 78.94 108 ILE A O 1
ATOM 833 N N . PRO A 1 109 ? -4.250 10.621 -8.805 1.00 70.00 109 PRO A N 1
ATOM 834 C CA . PRO A 1 109 ? -4.654 12.013 -8.646 1.00 70.00 109 PRO A CA 1
ATOM 835 C C . PRO A 1 109 ? -3.568 12.841 -7.954 1.00 70.00 109 PRO A C 1
ATOM 837 O O . PRO A 1 109 ? -2.817 12.331 -7.115 1.00 70.00 109 PRO A O 1
ATOM 840 N N . ALA A 1 110 ? -3.486 14.126 -8.301 1.00 75.75 110 ALA A N 1
ATOM 841 C CA . ALA A 1 110 ? -2.559 15.038 -7.648 1.00 75.75 110 ALA A CA 1
ATOM 842 C C . ALA A 1 110 ? -2.787 15.022 -6.126 1.00 75.75 110 ALA A C 1
ATOM 844 O O . ALA A 1 110 ? -3.922 14.993 -5.657 1.00 75.75 110 ALA A O 1
ATOM 845 N N . ARG A 1 111 ? -1.695 15.046 -5.352 1.00 82.12 111 ARG A N 1
ATOM 846 C CA . ARG A 1 111 ? -1.721 15.069 -3.880 1.00 82.12 111 ARG A CA 1
ATOM 847 C C . ARG A 1 111 ? -2.076 16.470 -3.363 1.00 82.12 111 ARG A C 1
ATOM 849 O O . ARG A 1 111 ? -1.278 17.094 -2.668 1.00 82.12 111 ARG A O 1
ATOM 856 N N . THR A 1 112 ? -3.226 16.986 -3.789 1.00 80.38 112 THR A N 1
ATOM 857 C CA . THR A 1 112 ? -3.805 18.256 -3.329 1.00 80.38 112 THR A CA 1
ATOM 858 C C . THR A 1 112 ? -4.397 18.090 -1.926 1.00 80.38 112 THR A C 1
ATOM 860 O O . THR A 1 112 ? -4.310 17.015 -1.334 1.00 80.38 112 THR A O 1
ATOM 863 N N . SER A 1 113 ? -4.991 19.143 -1.364 1.00 76.81 113 SER A N 1
ATOM 864 C CA . SER A 1 113 ? -5.632 19.107 -0.039 1.00 76.81 113 SER A CA 1
ATOM 865 C C . SER A 1 113 ? -6.635 17.958 0.116 1.00 76.81 113 SER A C 1
ATOM 867 O O . SER A 1 113 ? -6.669 17.322 1.164 1.00 76.81 113 SER A O 1
ATOM 869 N N . ASP A 1 114 ? -7.382 17.619 -0.938 1.00 79.88 114 ASP A N 1
ATOM 870 C CA . ASP A 1 114 ? -8.365 16.525 -0.923 1.00 79.88 114 ASP A CA 1
ATOM 871 C C . ASP A 1 114 ? -7.741 15.134 -0.764 1.00 79.88 114 ASP A C 1
ATOM 873 O O . ASP A 1 114 ? -8.418 14.188 -0.358 1.00 79.88 114 ASP A O 1
ATOM 877 N N . PHE A 1 115 ? -6.442 15.000 -1.043 1.00 84.56 115 PHE A N 1
ATOM 878 C CA . PHE A 1 115 ? -5.710 13.774 -0.758 1.00 84.56 115 PHE A CA 1
ATOM 879 C C . PHE A 1 115 ? -5.523 13.567 0.752 1.00 84.56 115 PHE A C 1
ATOM 881 O O . PHE A 1 115 ? -5.416 12.430 1.189 1.00 84.56 115 PHE A O 1
ATOM 888 N N . TRP A 1 116 ? -5.488 14.610 1.579 1.00 88.44 116 TRP A N 1
ATOM 889 C CA . TRP A 1 116 ? -5.228 14.470 3.016 1.00 88.44 116 TRP A CA 1
ATOM 890 C C . TRP A 1 116 ? -6.522 14.642 3.818 1.00 88.44 116 TRP A C 1
ATOM 892 O O . TRP A 1 116 ? -6.987 15.754 4.066 1.00 88.44 116 TRP A O 1
ATOM 902 N N . ARG A 1 117 ? -7.124 13.531 4.252 1.00 84.38 117 ARG A N 1
ATOM 903 C CA . ARG A 1 117 ? -8.391 13.509 5.003 1.00 84.38 117 ARG A CA 1
ATOM 904 C C . ARG A 1 117 ? -8.205 13.904 6.467 1.00 84.38 117 ARG A C 1
ATOM 906 O O . ARG A 1 117 ? -9.095 14.515 7.051 1.00 84.38 117 ARG A O 1
ATOM 913 N N . ALA A 1 118 ? -7.063 13.566 7.061 1.00 78.62 118 ALA A N 1
ATOM 914 C CA . ALA A 1 118 ? -6.748 13.800 8.468 1.00 78.62 118 ALA A CA 1
ATOM 915 C C . ALA A 1 118 ? -6.444 15.268 8.806 1.00 78.62 118 ALA A C 1
ATOM 917 O O . ALA A 1 118 ? -6.422 15.620 9.989 1.00 78.62 118 ALA A O 1
ATOM 918 N N . GLY A 1 119 ? -6.179 16.092 7.790 1.00 64.56 119 GLY A N 1
ATOM 919 C CA . GLY A 1 119 ? -5.697 17.463 7.929 1.00 64.56 119 GLY A CA 1
ATOM 920 C C . GLY A 1 119 ? -6.228 18.380 6.836 1.00 64.56 119 GLY A C 1
ATOM 921 O O . GLY A 1 119 ? -5.437 19.087 6.220 1.00 64.56 119 GLY A O 1
ATOM 922 N N . LYS A 1 120 ? -7.551 18.378 6.598 1.00 53.84 120 LYS A N 1
ATOM 923 C CA . LYS A 1 120 ? -8.214 19.509 5.929 1.00 53.84 120 LYS A CA 1
ATOM 924 C C . LYS A 1 120 ? -7.976 20.762 6.785 1.00 53.84 120 LYS A C 1
ATOM 926 O O . LYS A 1 120 ? -8.728 21.014 7.724 1.00 53.84 120 LYS A O 1
ATOM 931 N N . HIS A 1 121 ? -6.884 21.463 6.510 1.00 43.53 121 HIS A N 1
ATOM 932 C CA . HIS A 1 121 ? -6.546 22.779 7.038 1.00 43.53 121 HIS A CA 1
ATOM 933 C C . HIS A 1 121 ? -6.736 23.804 5.929 1.00 43.53 121 HIS A C 1
ATOM 935 O O . HIS A 1 121 ? -6.321 23.499 4.786 1.00 43.53 121 HIS A O 1
#

Sequence (121 aa):
MTLWEAMALLMAFRAWLTRFPLGLAVRIKSDSHIALGAILKLSSPSPLLNTVVREIALDLSSGSYDISVLEHIPGVTNFFPDALSRQPPCPDPKPFPVELATANRAFIPARTSDFWRAGKH

Secondary structure (DSSP, 8-state):
-HHHHHHHHHHHHHHHGGGSPTT---EEEES-HHHHHHHHTT--SSHHHHHHHHHHHHHHHTTS----EEEE--GGG-HHHHHHHTSTTSSSPPPPPGGGTTSPPPPPPP--GGG-STT--

Foldseek 3Di:
DLLVVLLVVLLCCLQPQLVDDAPPADEDEDQDPPSLVCLVVLADPDPSSNQSSVLSVVCVVVPSGDYHYYYHDHPVVVPQVVQVVCPPPNPDHDPHDPVCVPPDDRDGPDCPLVVRPPDND